Protein AF-A0A536IDY4-F1 (afdb_monomer_lite)

Secondary structure (DSSP, 8-state):
-------S---EEEEEEEE-SSSEEEEEEEESSSEEEEE--TT--GGGGHHHHHHHTTTSEEEEEPPTTSTTSPPPP--SSGGGGSHHHHHHHHHHHHHHTT-S----TTGGGGGGPPPTTGGGG----------------

Sequence (141 aa):
MPEPTVGSGARVRGAAEVGSGEASIFVRWAGAGPPLLLLHGFPQTHLMWRRVATLLAQHFTVVCGDLGGYGQSGFPAFARAHELYSKRAMARDIVAVMARLGFQRCGNPLEKRAKSGPRRSEWKKFRIENDQTSGAGRTAM

Radius of gyration: 19.36 Å; chains: 1; bounding box: 58×58×41 Å

Structure (mmCIF, N/CA/C/O backbone):
data_AF-A0A536IDY4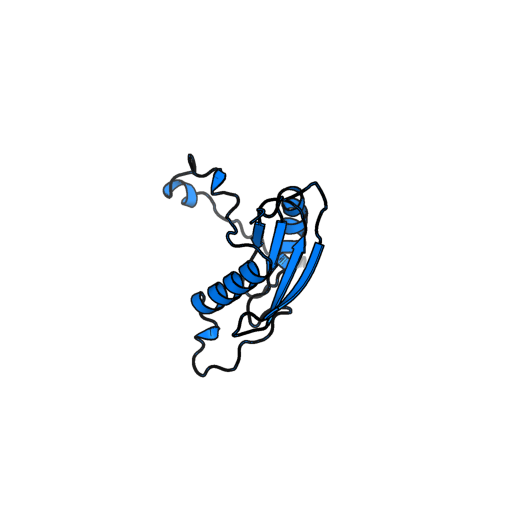-F1
#
_entry.id   AF-A0A536IDY4-F1
#
loop_
_atom_site.group_PDB
_atom_site.id
_atom_site.type_symbol
_atom_site.label_atom_id
_atom_site.label_alt_id
_atom_site.label_comp_id
_atom_site.label_asym_id
_atom_site.label_entity_id
_atom_site.label_seq_id
_atom_site.pdbx_PDB_ins_code
_atom_site.Cartn_x
_atom_site.Cartn_y
_atom_site.Cartn_z
_atom_site.occupancy
_atom_site.B_iso_or_equiv
_atom_site.auth_seq_id
_atom_site.auth_comp_id
_atom_site.auth_asym_id
_atom_site.auth_atom_id
_atom_site.pdbx_PDB_model_num
ATOM 1 N N . MET A 1 1 ? -24.092 -18.533 1.055 1.00 36.72 1 MET A N 1
ATOM 2 C CA . MET A 1 1 ? -22.686 -18.105 1.210 1.00 36.72 1 MET A CA 1
ATOM 3 C C . MET A 1 1 ? -22.629 -17.209 2.432 1.00 36.72 1 MET A C 1
ATOM 5 O O . MET A 1 1 ?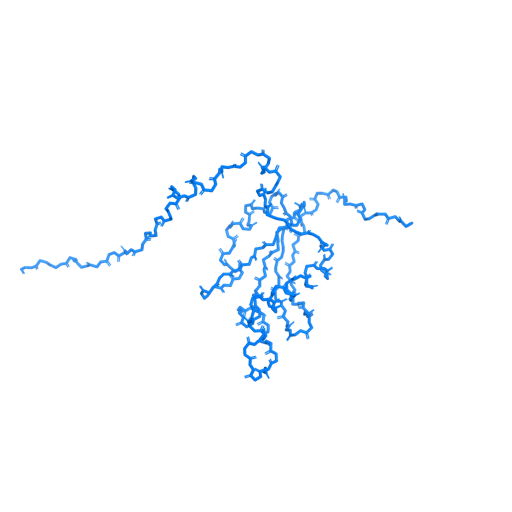 -23.342 -16.213 2.406 1.00 36.72 1 MET A O 1
ATOM 9 N N . PRO A 1 2 ? -21.934 -17.559 3.524 1.00 35.78 2 PRO A N 1
ATOM 10 C CA . PRO A 1 2 ? -21.860 -16.648 4.656 1.00 35.78 2 PRO A CA 1
ATOM 11 C C . PRO A 1 2 ? -20.894 -15.499 4.330 1.00 35.78 2 PRO A C 1
ATOM 13 O O . PRO A 1 2 ? -19.770 -15.727 3.886 1.00 35.78 2 PRO A O 1
ATOM 16 N N . GLU A 1 3 ? -21.379 -14.273 4.516 1.00 31.25 3 GLU A N 1
ATOM 17 C CA . GLU A 1 3 ? -20.608 -13.026 4.537 1.00 31.25 3 GLU A CA 1
ATOM 18 C C . GLU A 1 3 ? -19.444 -13.125 5.542 1.00 31.25 3 GLU A C 1
ATOM 20 O O . GLU A 1 3 ? -19.614 -13.741 6.600 1.00 31.25 3 GLU A O 1
ATOM 25 N N . PRO A 1 4 ? -18.272 -12.516 5.282 1.00 32.72 4 PRO A N 1
ATOM 26 C CA . PRO A 1 4 ? -17.215 -12.439 6.278 1.00 32.72 4 PRO A CA 1
ATOM 27 C C . PRO A 1 4 ? -17.663 -11.534 7.431 1.00 32.72 4 PRO A C 1
ATOM 29 O O . PRO A 1 4 ? -17.596 -10.305 7.366 1.00 32.72 4 PRO A O 1
ATOM 32 N N . THR A 1 5 ? -18.121 -12.155 8.515 1.00 38.19 5 THR A N 1
ATOM 33 C CA . THR A 1 5 ? -18.408 -11.485 9.780 1.00 38.19 5 THR A CA 1
ATOM 34 C C . THR A 1 5 ? -17.099 -10.935 10.347 1.00 38.19 5 THR A C 1
ATOM 36 O O . THR A 1 5 ? -16.279 -11.678 10.887 1.00 38.19 5 THR A O 1
ATOM 39 N N . VAL A 1 6 ? -16.881 -9.622 10.223 1.00 47.94 6 VAL A N 1
ATOM 40 C CA . VAL A 1 6 ? -15.805 -8.907 10.927 1.00 47.94 6 VAL A CA 1
ATOM 41 C C . VAL A 1 6 ? -16.129 -8.930 12.422 1.00 47.94 6 VAL A C 1
ATOM 43 O O . VAL A 1 6 ? -16.852 -8.082 12.943 1.00 47.94 6 VAL A O 1
ATOM 46 N N . GLY A 1 7 ? -15.637 -9.960 13.104 1.00 34.34 7 GLY A N 1
ATOM 47 C CA . GLY A 1 7 ? -15.698 -10.098 14.551 1.00 34.34 7 GLY A CA 1
ATOM 48 C C . GLY A 1 7 ? -14.592 -9.299 15.248 1.00 34.34 7 GLY A C 1
ATOM 49 O O . GLY A 1 7 ? -13.423 -9.415 14.904 1.00 34.34 7 GLY A O 1
ATOM 50 N N . SER A 1 8 ? -14.999 -8.509 16.243 1.00 39.44 8 SER A N 1
ATOM 51 C CA . SER A 1 8 ? -14.299 -8.199 17.502 1.00 39.44 8 SER A CA 1
ATOM 52 C C . SER A 1 8 ? -12.773 -7.958 17.482 1.00 39.44 8 SER A C 1
ATOM 54 O O . SER A 1 8 ? -11.975 -8.889 17.522 1.00 39.44 8 SER A O 1
ATOM 56 N N . GLY A 1 9 ? -12.375 -6.681 17.567 1.00 44.88 9 GLY A N 1
ATOM 57 C CA . GLY A 1 9 ? -11.333 -6.175 18.485 1.00 44.88 9 GLY A CA 1
ATOM 58 C C . GLY A 1 9 ? -9.862 -6.596 18.334 1.00 44.88 9 GLY A C 1
ATOM 59 O O . GLY A 1 9 ? -9.003 -5.947 18.934 1.00 44.88 9 GLY A O 1
ATOM 60 N N . ALA A 1 10 ? -9.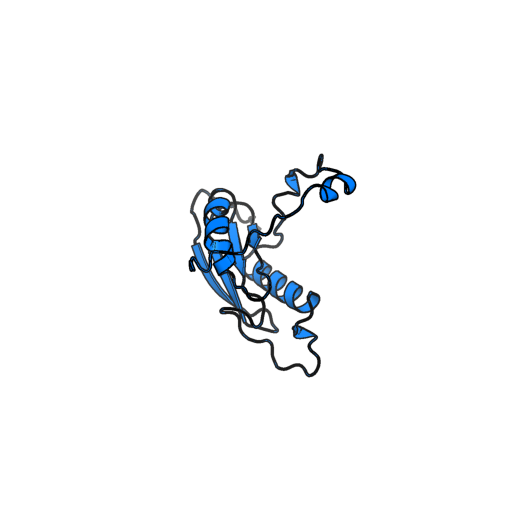521 -7.623 17.559 1.00 50.84 10 ALA A N 1
ATOM 61 C CA . ALA A 1 10 ? -8.136 -8.051 17.407 1.00 50.84 10 ALA A CA 1
ATOM 62 C C . ALA A 1 10 ? -7.381 -7.079 16.490 1.00 50.84 10 ALA A C 1
ATOM 64 O O . ALA A 1 10 ? -7.642 -6.984 15.291 1.00 50.84 10 ALA A O 1
ATOM 65 N N . ARG A 1 11 ? -6.428 -6.334 17.060 1.00 62.62 11 ARG A N 1
ATOM 66 C CA . ARG A 1 11 ? -5.531 -5.463 16.296 1.00 62.62 11 ARG A CA 1
ATOM 67 C C . ARG A 1 11 ? -4.620 -6.342 15.437 1.00 62.62 11 ARG A C 1
ATOM 69 O O . ARG A 1 11 ? -3.659 -6.916 15.944 1.00 62.62 11 ARG A O 1
ATOM 76 N N . VAL A 1 12 ? -4.914 -6.442 14.145 1.00 74.81 12 VAL A N 1
ATOM 77 C CA . VAL A 1 12 ? -4.091 -7.208 13.204 1.00 74.81 12 VAL A CA 1
ATOM 78 C C . VAL A 1 12 ? -2.824 -6.408 12.928 1.00 74.81 12 VAL A C 1
ATOM 80 O O . VAL A 1 12 ? -2.887 -5.188 12.776 1.00 74.81 12 VAL A O 1
ATOM 83 N N . ARG A 1 13 ? -1.667 -7.070 12.874 1.00 87.88 13 ARG A N 1
ATOM 84 C CA . ARG A 1 13 ? -0.400 -6.477 12.436 1.00 87.88 13 ARG A CA 1
ATOM 85 C C . ARG A 1 13 ? 0.338 -7.475 11.561 1.00 87.88 13 ARG A C 1
ATOM 87 O O . ARG A 1 13 ? 0.454 -8.638 11.930 1.00 87.88 13 ARG A O 1
ATOM 94 N N . GLY A 1 14 ? 0.876 -7.007 10.446 1.00 91.44 14 GLY A N 1
ATOM 95 C CA . GLY A 1 14 ? 1.650 -7.845 9.543 1.00 91.44 14 GLY A CA 1
ATOM 96 C C . GLY A 1 14 ? 2.479 -7.026 8.571 1.00 91.44 14 GLY A C 1
ATOM 97 O O . GLY A 1 14 ? 2.355 -5.800 8.490 1.00 91.44 14 GLY A O 1
ATOM 98 N N . ALA A 1 15 ? 3.364 -7.713 7.867 1.00 94.06 15 ALA A N 1
ATOM 99 C CA . ALA A 1 15 ? 4.036 -7.195 6.694 1.00 94.06 15 ALA A CA 1
ATOM 100 C C . ALA A 1 15 ? 4.233 -8.340 5.706 1.00 94.06 15 ALA A C 1
ATOM 102 O O . ALA A 1 15 ? 4.427 -9.481 6.128 1.00 94.06 15 ALA A O 1
ATOM 103 N N . ALA A 1 16 ? 4.159 -8.033 4.420 1.00 93.38 16 ALA A N 1
ATOM 104 C CA . ALA A 1 16 ? 4.345 -9.007 3.362 1.00 93.38 16 ALA A CA 1
ATOM 105 C C . ALA A 1 16 ? 4.838 -8.321 2.095 1.00 93.38 16 ALA A C 1
ATOM 107 O O . ALA A 1 16 ? 4.517 -7.163 1.829 1.00 93.38 16 ALA A O 1
ATOM 108 N N . GLU A 1 17 ? 5.566 -9.084 1.298 1.00 94.62 17 GLU A N 1
ATOM 109 C CA . GLU A 1 17 ? 5.742 -8.812 -0.116 1.00 94.62 17 GLU A CA 1
ATOM 110 C C . GLU A 1 17 ? 4.633 -9.517 -0.891 1.00 94.62 17 GLU A C 1
ATOM 112 O O . GLU A 1 17 ? 4.387 -10.712 -0.709 1.00 94.62 17 GLU A O 1
ATOM 117 N N . VAL A 1 18 ? 3.927 -8.765 -1.727 1.00 92.75 18 VAL A N 1
ATOM 118 C CA . VAL A 1 18 ? 2.779 -9.255 -2.483 1.00 92.75 18 VAL A CA 1
ATOM 119 C C . VAL A 1 18 ? 3.041 -9.008 -3.959 1.00 92.75 18 VAL A C 1
ATOM 121 O O . VAL A 1 18 ? 3.175 -7.866 -4.393 1.00 92.75 18 VAL A O 1
ATOM 124 N N . GLY A 1 19 ? 3.084 -10.080 -4.749 1.00 89.56 19 GLY A N 1
ATOM 125 C CA . GLY A 1 19 ? 3.206 -9.965 -6.200 1.00 89.56 19 GLY A CA 1
ATOM 126 C C . GLY A 1 19 ? 1.981 -9.273 -6.790 1.00 89.56 19 GLY A C 1
ATOM 127 O O . GLY A 1 19 ? 0.856 -9.729 -6.578 1.00 89.56 19 GLY A O 1
ATOM 128 N N . SER A 1 20 ? 2.181 -8.185 -7.532 1.00 82.31 20 SER A N 1
ATOM 129 C CA . SER A 1 20 ? 1.105 -7.470 -8.225 1.00 82.31 20 SER A CA 1
ATOM 130 C C . SER A 1 20 ? 0.806 -8.048 -9.611 1.00 82.31 20 SER A C 1
ATOM 132 O O . SER A 1 20 ? -0.345 -8.005 -10.048 1.00 82.31 20 SER A O 1
ATOM 134 N N . GLY A 1 21 ? 1.817 -8.652 -10.239 1.00 78.44 21 GLY A N 1
ATOM 135 C CA . GLY A 1 21 ? 1.846 -9.109 -11.631 1.00 78.44 21 GLY A CA 1
ATOM 136 C C . GLY A 1 21 ? 3.052 -8.527 -12.375 1.00 78.44 21 GLY A C 1
ATOM 137 O O . GLY A 1 21 ? 3.730 -9.257 -13.086 1.00 78.44 21 GLY A O 1
ATOM 138 N N . GLU A 1 22 ? 3.360 -7.252 -12.120 1.00 77.19 22 GLU A N 1
ATOM 139 C CA . GLU A 1 22 ? 4.477 -6.513 -12.736 1.00 77.19 22 GLU A CA 1
ATOM 140 C C . GLU A 1 22 ? 5.667 -6.333 -11.775 1.00 77.19 22 GLU A C 1
ATOM 142 O O . GLU A 1 22 ? 6.815 -6.250 -12.211 1.00 77.19 22 GLU A O 1
ATOM 147 N N . ALA A 1 23 ? 5.407 -6.285 -10.461 1.00 82.69 23 ALA A N 1
ATOM 148 C CA . ALA A 1 23 ? 6.421 -6.145 -9.416 1.00 82.69 23 ALA A CA 1
ATOM 149 C C . ALA A 1 23 ? 6.018 -6.867 -8.114 1.00 82.69 23 ALA A C 1
ATOM 151 O O . ALA A 1 23 ? 4.855 -7.217 -7.898 1.00 82.69 23 ALA A O 1
ATOM 152 N N . SER A 1 24 ? 6.990 -7.074 -7.221 1.00 91.00 24 SER A N 1
ATOM 153 C CA . SER A 1 24 ? 6.725 -7.395 -5.812 1.00 91.00 24 SER A CA 1
ATOM 154 C C . SER A 1 24 ? 6.490 -6.094 -5.050 1.00 91.00 24 SER A C 1
ATOM 156 O O . SER A 1 24 ? 7.330 -5.198 -5.112 1.00 91.00 24 SER A O 1
ATOM 158 N N . ILE A 1 25 ? 5.363 -5.971 -4.351 1.00 94.12 25 ILE A N 1
ATOM 159 C CA . ILE A 1 25 ? 5.028 -4.783 -3.565 1.00 94.12 25 ILE A CA 1
ATOM 160 C C . ILE A 1 25 ? 5.112 -5.120 -2.084 1.00 94.12 25 ILE A C 1
ATOM 162 O O . ILE A 1 25 ? 4.350 -5.950 -1.582 1.00 94.12 25 ILE A O 1
ATOM 166 N N . PHE A 1 26 ? 5.998 -4.436 -1.370 1.00 95.38 26 PHE A N 1
ATOM 167 C CA . PHE A 1 26 ? 6.046 -4.514 0.076 1.00 95.38 26 PHE A CA 1
ATOM 168 C C . PHE A 1 26 ? 4.915 -3.697 0.698 1.00 95.38 26 PHE A C 1
ATOM 170 O O . PHE A 1 26 ? 4.715 -2.516 0.397 1.00 95.38 26 PHE A O 1
ATOM 177 N N . VAL A 1 27 ? 4.197 -4.324 1.622 1.00 95.19 27 VAL A N 1
ATOM 178 C CA . VAL A 1 27 ? 3.151 -3.700 2.425 1.00 95.19 27 VAL A CA 1
ATOM 179 C C . VAL A 1 27 ? 3.315 -4.058 3.890 1.00 95.19 27 VAL A C 1
ATOM 181 O O . VAL A 1 27 ? 3.630 -5.188 4.258 1.00 95.19 27 VAL A O 1
ATOM 184 N N . ARG A 1 28 ? 3.029 -3.089 4.754 1.00 94.94 28 ARG A N 1
ATOM 185 C CA . ARG A 1 28 ? 2.917 -3.275 6.200 1.00 94.94 28 ARG A CA 1
ATOM 186 C C . ARG A 1 28 ? 1.563 -2.774 6.652 1.00 94.94 28 ARG A C 1
ATOM 188 O O . ARG A 1 28 ? 1.174 -1.668 6.293 1.00 94.94 28 ARG A O 1
ATOM 195 N N . TRP A 1 29 ? 0.873 -3.549 7.476 1.00 94.88 29 TRP A N 1
ATOM 196 C CA . TRP A 1 29 ? -0.427 -3.152 7.994 1.00 94.88 29 TRP A CA 1
ATOM 197 C C . TRP A 1 29 ? -0.536 -3.304 9.501 1.00 94.88 29 TRP A C 1
ATOM 199 O O . TRP A 1 29 ? 0.147 -4.122 10.127 1.00 94.88 29 TRP A O 1
ATOM 209 N N . ALA A 1 30 ? -1.390 -2.469 10.083 1.00 93.88 30 ALA A N 1
ATOM 210 C CA . ALA A 1 30 ? -1.741 -2.521 11.488 1.00 93.88 30 ALA A CA 1
ATOM 211 C C . ALA A 1 30 ? -3.131 -1.926 11.735 1.00 93.88 30 ALA A C 1
ATOM 213 O O . ALA A 1 30 ? -3.538 -0.987 11.051 1.00 93.88 30 ALA A O 1
ATOM 214 N N . GLY A 1 31 ? -3.805 -2.402 12.777 1.00 92.94 31 GLY A N 1
ATOM 215 C CA . GLY A 1 31 ? -5.040 -1.801 13.272 1.00 92.94 31 GLY A CA 1
ATOM 216 C C . GLY A 1 31 ? -6.249 -2.710 13.135 1.00 92.94 31 GLY A C 1
ATOM 217 O O . GLY A 1 31 ? -6.125 -3.917 12.926 1.00 92.94 31 GLY A O 1
ATOM 218 N N . ALA A 1 32 ? -7.414 -2.106 13.311 1.00 87.75 32 ALA A N 1
ATOM 219 C CA . ALA A 1 32 ? -8.710 -2.733 13.121 1.00 87.75 32 ALA A CA 1
ATOM 220 C C . ALA A 1 32 ? -9.697 -1.664 12.636 1.00 87.75 32 ALA A C 1
ATOM 222 O O . ALA A 1 32 ? -9.575 -0.493 12.994 1.00 87.75 32 ALA A O 1
ATOM 223 N N . GLY A 1 33 ? -10.672 -2.063 11.820 1.00 89.50 33 GLY A N 1
ATOM 224 C CA . GLY A 1 33 ? -11.659 -1.155 11.232 1.00 89.50 33 GLY A CA 1
ATOM 225 C C . GLY A 1 33 ? -11.477 -0.961 9.723 1.00 89.50 33 GLY A C 1
ATOM 226 O O . GLY A 1 33 ? -10.808 -1.773 9.076 1.00 89.50 33 GLY A O 1
ATOM 227 N N . PRO A 1 34 ? -12.083 0.087 9.133 1.00 92.12 34 PRO A N 1
ATOM 228 C CA . PRO A 1 34 ? -12.085 0.284 7.686 1.00 92.12 34 PRO A CA 1
ATOM 229 C C . PRO A 1 34 ? -10.664 0.385 7.106 1.00 92.12 34 PRO A C 1
ATOM 231 O O . PRO A 1 34 ? -9.791 0.965 7.756 1.00 92.12 34 PRO A O 1
ATOM 234 N N . PRO A 1 35 ? -10.410 -0.150 5.900 1.00 93.06 35 PRO A N 1
ATOM 235 C CA . PRO A 1 35 ? -9.082 -0.126 5.298 1.00 93.06 35 PRO A CA 1
ATOM 236 C C . PRO A 1 35 ? -8.688 1.276 4.829 1.00 93.06 35 PRO A C 1
ATOM 238 O O . PRO A 1 35 ? -9.432 1.943 4.100 1.00 93.06 35 PRO A O 1
ATOM 241 N N . LEU A 1 36 ? -7.482 1.690 5.211 1.00 94.38 36 LEU A N 1
ATOM 242 C CA . LEU A 1 36 ? -6.877 2.962 4.835 1.00 94.38 36 LEU A CA 1
ATOM 243 C C . LEU A 1 36 ? -5.485 2.726 4.254 1.00 94.38 36 LEU A C 1
ATOM 245 O O . LEU A 1 36 ? -4.584 2.276 4.955 1.00 94.38 36 LEU A O 1
ATOM 249 N N . LEU A 1 37 ? -5.309 3.061 2.980 1.00 94.38 37 LEU A N 1
ATOM 250 C CA . LEU A 1 37 ? -4.039 2.921 2.281 1.00 94.38 37 LEU A CA 1
ATOM 251 C C . LEU A 1 37 ? -3.232 4.225 2.347 1.00 94.38 37 LEU A C 1
ATOM 253 O O . LEU A 1 37 ? -3.743 5.290 2.001 1.00 94.38 37 LEU A O 1
ATOM 257 N N . LEU A 1 38 ? -1.958 4.122 2.724 1.00 94.56 38 LEU A N 1
ATOM 258 C CA . LEU A 1 38 ? -0.986 5.214 2.722 1.00 94.56 38 LEU A CA 1
ATOM 259 C C . LEU A 1 38 ? 0.123 4.917 1.705 1.00 94.56 38 LEU A C 1
ATOM 261 O O . LEU A 1 38 ? 0.853 3.933 1.841 1.00 94.56 38 LEU A O 1
ATOM 265 N N . LEU A 1 39 ? 0.252 5.785 0.699 1.00 92.81 39 LEU A N 1
ATOM 266 C CA . LEU A 1 39 ? 1.294 5.722 -0.330 1.00 92.81 39 LEU A CA 1
ATOM 267 C C . LEU A 1 39 ? 2.296 6.851 -0.114 1.00 92.81 39 LEU A C 1
ATOM 269 O O . LEU A 1 39 ? 1.908 7.989 0.152 1.00 92.81 39 LEU A O 1
ATOM 273 N N . HIS A 1 40 ? 3.583 6.535 -0.188 1.00 91.62 40 HIS A N 1
ATOM 274 C CA . HIS A 1 40 ? 4.645 7.527 -0.049 1.00 91.62 40 HIS A CA 1
ATOM 275 C C . HIS A 1 40 ? 4.874 8.318 -1.351 1.00 91.62 40 HIS A C 1
ATOM 277 O O . HIS A 1 40 ? 4.411 7.937 -2.427 1.00 91.62 40 HIS A O 1
ATOM 283 N N . GLY A 1 41 ? 5.605 9.430 -1.244 1.00 86.88 41 GLY A N 1
ATOM 284 C CA . GLY A 1 41 ? 6.130 10.184 -2.387 1.00 86.88 41 GLY A CA 1
ATOM 285 C C . GLY A 1 41 ? 7.607 9.881 -2.664 1.00 86.88 41 GLY A C 1
ATOM 286 O O . GLY A 1 41 ? 8.216 9.031 -2.014 1.00 86.88 41 GLY A O 1
ATOM 287 N N . PHE A 1 42 ? 8.206 10.605 -3.607 1.00 86.06 42 PHE A N 1
ATOM 288 C CA . PHE A 1 42 ? 9.652 10.573 -3.854 1.00 86.06 42 PHE A CA 1
ATOM 289 C C . PHE A 1 42 ? 10.393 11.517 -2.886 1.00 86.06 42 PHE A C 1
ATOM 291 O O . PHE A 1 42 ? 9.887 12.617 -2.652 1.00 86.06 42 PHE A O 1
ATOM 298 N N . PRO A 1 43 ? 11.587 11.172 -2.361 1.00 82.06 43 PRO A N 1
ATOM 299 C CA . PRO A 1 43 ? 12.312 9.895 -2.433 1.00 82.06 43 PRO A CA 1
ATOM 300 C C . PRO A 1 43 ? 12.106 9.057 -1.154 1.00 82.06 43 PRO A C 1
ATOM 302 O O . PRO A 1 43 ? 13.060 8.601 -0.527 1.00 82.06 43 PRO A O 1
ATOM 305 N N . GLN A 1 44 ? 10.865 8.941 -0.686 1.00 91.19 44 GLN A N 1
ATOM 306 C CA . GLN A 1 44 ? 10.548 8.327 0.605 1.00 91.19 44 GLN A CA 1
ATOM 307 C C . GLN A 1 44 ? 10.109 6.865 0.442 1.00 91.19 44 GLN A C 1
ATOM 309 O O . GLN A 1 44 ? 10.023 6.349 -0.667 1.00 91.19 44 GLN A O 1
ATOM 314 N N . THR A 1 45 ? 9.840 6.200 1.566 1.00 93.44 45 THR A N 1
ATOM 315 C CA . THR A 1 45 ? 9.270 4.845 1.647 1.00 93.44 45 THR A CA 1
ATOM 316 C C . THR A 1 45 ? 8.092 4.847 2.624 1.00 93.44 45 THR A C 1
ATOM 318 O O . THR A 1 45 ? 7.804 5.863 3.268 1.00 93.44 45 THR A O 1
ATOM 321 N N . HIS A 1 46 ? 7.439 3.701 2.811 1.00 91.31 46 HIS A N 1
ATOM 322 C CA . HIS A 1 46 ? 6.363 3.470 3.774 1.00 91.31 46 HIS A CA 1
ATOM 323 C C . HIS A 1 46 ? 6.706 3.957 5.194 1.00 91.31 46 HIS A C 1
ATOM 325 O O . HIS A 1 46 ? 5.809 4.319 5.962 1.00 91.31 46 HIS A O 1
ATOM 331 N N . LEU A 1 47 ? 7.997 4.017 5.549 1.00 92.56 47 LEU A N 1
ATOM 332 C CA . LEU A 1 47 ? 8.479 4.498 6.845 1.00 92.56 47 LEU A CA 1
ATOM 333 C C . LEU A 1 47 ? 8.141 5.967 7.121 1.00 92.56 47 LEU A C 1
ATOM 335 O O . LEU A 1 47 ? 8.036 6.334 8.298 1.00 92.56 47 LEU A O 1
ATOM 339 N N . MET A 1 48 ? 7.897 6.791 6.093 1.00 94.25 48 MET A N 1
ATOM 340 C CA . MET A 1 48 ? 7.451 8.180 6.289 1.00 94.25 48 MET A CA 1
ATOM 341 C C . MET A 1 48 ? 6.161 8.246 7.118 1.00 94.25 48 MET A C 1
ATOM 343 O O . MET A 1 48 ? 5.948 9.173 7.900 1.00 94.25 48 MET A O 1
ATOM 347 N N . TRP A 1 49 ? 5.329 7.209 7.009 1.00 93.44 49 TRP A N 1
ATOM 348 C CA . TRP A 1 49 ? 4.042 7.132 7.676 1.00 93.44 49 TRP A CA 1
ATOM 349 C C . TRP A 1 49 ? 4.119 6.555 9.086 1.00 93.44 49 TRP A C 1
ATOM 351 O O . TRP A 1 49 ? 3.098 6.543 9.757 1.00 93.44 49 TRP A O 1
ATOM 361 N N . ARG A 1 50 ? 5.280 6.113 9.599 1.00 90.94 50 ARG A N 1
ATOM 362 C CA . ARG A 1 50 ? 5.365 5.357 10.873 1.00 90.94 50 ARG A CA 1
ATOM 363 C C . ARG A 1 50 ? 4.618 6.008 12.047 1.00 90.94 50 ARG A C 1
ATOM 365 O O . ARG A 1 50 ? 3.927 5.325 12.801 1.00 90.94 50 ARG A O 1
ATOM 372 N N . ARG A 1 51 ? 4.726 7.336 12.186 1.00 90.44 51 ARG A N 1
ATOM 373 C CA . ARG A 1 51 ? 4.061 8.100 13.255 1.00 90.44 51 ARG A CA 1
ATOM 374 C C . ARG A 1 51 ? 2.561 8.233 12.984 1.00 90.44 51 ARG A C 1
ATOM 376 O O . ARG A 1 51 ? 1.753 7.948 13.858 1.00 90.44 51 ARG A O 1
ATOM 383 N N . VAL A 1 52 ? 2.201 8.594 11.754 1.00 93.19 52 VAL A N 1
ATOM 384 C CA . VAL A 1 52 ? 0.810 8.797 11.321 1.00 93.19 52 VAL A CA 1
ATOM 385 C C . VAL A 1 52 ? 0.020 7.484 11.355 1.00 93.19 52 VAL A C 1
ATOM 387 O O . VAL A 1 52 ? -1.070 7.431 11.914 1.00 93.19 52 VAL A O 1
ATOM 390 N N . ALA A 1 53 ? 0.596 6.400 10.842 1.00 91.88 53 ALA A N 1
ATOM 391 C CA . ALA A 1 53 ? 0.009 5.067 10.833 1.00 91.88 53 ALA A CA 1
ATOM 392 C C . ALA A 1 53 ? -0.270 4.550 12.249 1.00 91.88 53 ALA A C 1
ATOM 394 O O . ALA A 1 53 ? -1.309 3.943 12.476 1.00 91.88 53 ALA A O 1
ATOM 395 N N . THR A 1 54 ? 0.608 4.837 13.216 1.00 90.88 54 THR A N 1
ATOM 396 C CA . THR A 1 54 ? 0.399 4.445 14.622 1.00 90.88 54 THR A CA 1
ATOM 397 C C . THR A 1 54 ? -0.851 5.101 15.216 1.00 90.88 54 THR A C 1
ATOM 399 O O . THR A 1 54 ? -1.618 4.443 15.919 1.00 90.88 54 THR A O 1
ATOM 402 N N . LEU A 1 55 ? -1.079 6.381 14.908 1.00 92.56 55 LEU A N 1
ATOM 403 C CA . LEU A 1 55 ? -2.266 7.119 15.350 1.00 92.56 55 LEU A CA 1
ATOM 404 C C . LEU A 1 55 ? -3.529 6.617 14.638 1.00 92.56 55 LEU A C 1
ATOM 406 O O . LEU A 1 55 ? -4.532 6.317 15.278 1.00 92.56 55 LEU A O 1
ATOM 410 N N . LEU A 1 56 ? -3.464 6.455 13.316 1.00 93.56 56 LEU A N 1
ATOM 411 C CA . LEU A 1 56 ? -4.604 6.029 12.503 1.00 93.56 56 LEU A CA 1
ATOM 412 C C . LEU A 1 56 ? -5.013 4.568 12.746 1.00 93.56 56 LEU A C 1
ATOM 414 O O . LEU A 1 56 ? -6.197 4.248 12.659 1.00 93.56 56 LEU A O 1
ATOM 418 N N . ALA A 1 57 ? -4.078 3.693 13.125 1.00 93.12 57 ALA A N 1
ATOM 419 C CA . ALA A 1 57 ? -4.342 2.280 13.417 1.00 93.12 57 ALA A CA 1
ATOM 420 C C . ALA A 1 57 ? -5.241 2.053 14.648 1.00 93.12 57 ALA A C 1
ATOM 422 O O . ALA A 1 57 ? -5.618 0.919 14.939 1.00 93.12 57 ALA A O 1
ATOM 423 N N . GLN A 1 58 ? -5.566 3.107 15.404 1.00 91.44 58 GLN A N 1
ATOM 424 C CA . GLN A 1 58 ? -6.573 3.056 16.467 1.00 91.44 58 GLN A CA 1
ATOM 425 C C . GLN A 1 58 ? -8.008 3.026 15.916 1.00 91.44 58 GLN A C 1
ATOM 427 O O . GLN A 1 58 ? -8.916 2.600 16.623 1.00 91.44 58 GLN A O 1
ATOM 432 N N . HIS A 1 59 ? -8.207 3.462 14.668 1.00 91.88 59 HIS A N 1
ATOM 433 C CA . HIS A 1 59 ? -9.529 3.630 14.052 1.00 91.88 59 HIS A CA 1
ATOM 434 C C . HIS A 1 59 ? -9.684 2.907 12.706 1.00 91.88 59 HIS A C 1
ATOM 436 O O . HIS A 1 59 ? -10.806 2.701 12.242 1.00 91.88 59 HIS A O 1
ATOM 442 N N . PHE A 1 60 ? -8.569 2.563 12.063 1.00 93.12 60 PHE A N 1
ATOM 443 C CA . PHE A 1 60 ? -8.525 1.989 10.724 1.00 93.12 60 PHE A CA 1
ATOM 444 C C . PHE A 1 60 ? -7.616 0.766 10.684 1.00 93.12 60 PHE A C 1
ATOM 446 O O . PHE A 1 60 ? -6.674 0.645 11.469 1.00 93.12 60 PHE A O 1
ATOM 453 N N . THR A 1 61 ? -7.842 -0.092 9.693 1.00 94.12 61 THR A N 1
ATOM 454 C CA . THR A 1 61 ? -6.818 -1.040 9.247 1.00 94.12 61 THR A CA 1
ATOM 455 C C . THR A 1 61 ? -5.911 -0.301 8.273 1.00 94.12 61 THR A C 1
ATOM 457 O O . THR A 1 61 ? -6.237 -0.136 7.097 1.00 94.12 61 THR A O 1
ATOM 460 N N . VAL A 1 62 ? -4.804 0.231 8.783 1.00 95.38 62 VAL A N 1
ATOM 461 C CA . VAL A 1 62 ? -3.878 1.048 7.997 1.00 95.38 62 VAL A CA 1
ATOM 462 C C . VAL A 1 62 ? -2.930 0.131 7.246 1.00 95.38 62 VAL A C 1
ATOM 464 O O . VAL A 1 62 ? -2.283 -0.704 7.870 1.00 95.38 62 VAL A O 1
ATOM 467 N N . VAL A 1 63 ? -2.817 0.317 5.935 1.00 95.25 63 VAL A N 1
ATOM 468 C CA . VAL A 1 63 ? -1.868 -0.369 5.056 1.00 95.25 63 VAL A CA 1
ATOM 469 C C . VAL A 1 63 ? -0.904 0.674 4.499 1.00 95.25 63 VAL A C 1
ATOM 471 O O . VAL A 1 63 ? -1.323 1.609 3.823 1.00 95.25 63 VAL A O 1
ATOM 474 N N . CYS A 1 64 ? 0.385 0.531 4.776 1.00 95.81 64 CYS A N 1
ATOM 475 C CA . CYS A 1 64 ? 1.444 1.349 4.195 1.00 95.81 64 CYS A CA 1
ATOM 476 C C . CYS A 1 64 ? 2.173 0.519 3.139 1.00 95.81 64 CYS A C 1
ATOM 478 O O . CYS A 1 64 ? 2.717 -0.533 3.480 1.00 95.81 64 CYS A O 1
ATOM 480 N N . GLY A 1 65 ? 2.185 0.982 1.890 1.00 93.31 65 GLY A N 1
ATOM 481 C CA . GLY A 1 65 ? 2.843 0.290 0.779 1.00 93.31 65 GLY A CA 1
ATOM 482 C C . GLY A 1 65 ? 4.034 1.061 0.226 1.00 93.31 65 GLY A C 1
ATOM 483 O O . GLY A 1 65 ? 3.993 2.293 0.168 1.00 93.31 65 GLY A O 1
ATOM 484 N N . ASP A 1 66 ? 5.063 0.329 -0.193 1.00 93.12 66 ASP A N 1
ATOM 485 C CA . ASP A 1 66 ? 6.161 0.848 -1.008 1.00 93.12 66 ASP A CA 1
ATOM 486 C C . ASP A 1 66 ? 5.793 0.742 -2.495 1.00 93.12 66 ASP A C 1
ATOM 488 O O . ASP A 1 66 ? 5.393 -0.320 -2.970 1.00 93.12 66 ASP A O 1
ATOM 492 N N . LEU A 1 67 ? 5.908 1.831 -3.253 1.00 89.31 67 LEU A N 1
ATOM 493 C CA . LEU A 1 67 ? 5.685 1.803 -4.700 1.00 89.31 67 LEU A CA 1
ATOM 494 C C . LEU A 1 67 ? 6.767 0.958 -5.392 1.00 89.31 67 LEU A C 1
ATOM 496 O O . LEU A 1 67 ? 7.880 0.836 -4.886 1.00 89.31 67 LEU A O 1
ATOM 500 N N . GLY A 1 68 ? 6.455 0.394 -6.562 1.00 88.19 68 GLY A N 1
ATOM 501 C CA . GLY A 1 68 ? 7.431 -0.366 -7.352 1.00 88.19 68 GLY A CA 1
ATOM 502 C C . GLY A 1 68 ? 8.721 0.432 -7.578 1.00 88.19 68 GLY A C 1
ATOM 503 O O . GLY A 1 68 ? 8.673 1.606 -7.951 1.00 88.19 68 GLY A O 1
ATOM 504 N N . GLY A 1 69 ? 9.867 -0.199 -7.314 1.00 85.69 69 GLY A N 1
ATOM 505 C CA . GLY A 1 69 ? 11.188 0.437 -7.363 1.00 85.69 69 GLY A CA 1
ATOM 506 C C . GLY A 1 69 ? 11.559 1.310 -6.155 1.00 85.69 69 GLY A C 1
ATOM 507 O O . GLY A 1 69 ? 12.560 2.022 -6.219 1.00 85.69 69 GLY A O 1
ATOM 508 N N . TYR A 1 70 ? 10.788 1.268 -5.062 1.00 87.19 70 TYR A N 1
ATOM 509 C CA . TYR A 1 70 ? 11.095 1.966 -3.809 1.00 87.19 70 TYR A CA 1
ATOM 510 C C . TYR A 1 70 ? 11.149 1.016 -2.617 1.00 87.19 70 TYR A C 1
ATOM 512 O O . TYR A 1 70 ? 10.430 0.023 -2.552 1.00 87.19 70 TYR A O 1
ATOM 520 N N . GLY A 1 71 ? 11.946 1.392 -1.614 1.00 89.38 71 GLY A N 1
ATOM 521 C CA . GLY A 1 71 ? 11.956 0.734 -0.311 1.00 89.38 71 GLY A CA 1
ATOM 522 C C . GLY A 1 71 ? 12.229 -0.763 -0.411 1.00 89.38 71 GLY A C 1
ATOM 523 O O . GLY A 1 71 ? 13.283 -1.162 -0.897 1.00 89.38 71 GLY A O 1
ATOM 524 N N . GLN A 1 72 ? 11.295 -1.563 0.102 1.00 90.81 72 GLN A N 1
ATOM 525 C CA . GLN A 1 72 ? 11.366 -3.027 0.066 1.00 90.81 72 GLN A CA 1
ATOM 526 C C . GLN A 1 72 ? 10.588 -3.642 -1.106 1.00 90.81 72 GLN A C 1
ATOM 528 O O . GLN A 1 72 ? 10.559 -4.860 -1.242 1.00 90.81 72 GLN A O 1
ATOM 533 N N . SER A 1 73 ? 9.960 -2.827 -1.957 1.00 89.00 73 SER A N 1
ATOM 534 C CA . SER A 1 73 ? 9.320 -3.317 -3.176 1.00 89.00 73 SER A CA 1
ATOM 535 C C . SER A 1 73 ? 10.359 -3.649 -4.239 1.00 89.00 73 SER A C 1
ATOM 537 O O . SER A 1 73 ? 11.366 -2.958 -4.406 1.00 89.00 73 SER A O 1
ATOM 539 N N . GLY A 1 74 ? 10.077 -4.697 -5.004 1.00 86.06 74 GLY A N 1
ATOM 540 C CA . GLY A 1 74 ? 10.862 -5.066 -6.168 1.00 86.06 74 GLY A CA 1
ATOM 541 C C . GLY A 1 74 ? 10.795 -4.002 -7.261 1.00 86.06 74 GLY A C 1
ATOM 542 O O . GLY A 1 74 ? 9.885 -3.167 -7.323 1.00 86.06 74 GLY A O 1
ATOM 543 N N . PHE A 1 75 ? 11.767 -4.059 -8.163 1.00 83.31 75 PHE A N 1
ATOM 544 C CA . PHE A 1 75 ? 11.741 -3.266 -9.380 1.00 83.31 75 PHE A CA 1
ATOM 545 C C . PHE A 1 75 ? 10.849 -3.965 -10.410 1.00 83.31 75 PHE A C 1
ATOM 547 O O . PHE A 1 75 ? 10.986 -5.180 -10.586 1.00 83.31 75 PHE A O 1
ATOM 554 N N . PRO A 1 76 ? 9.945 -3.241 -11.094 1.00 73.50 76 PRO A N 1
ATOM 555 C CA . PRO A 1 76 ? 9.245 -3.801 -12.238 1.00 73.50 76 PRO A CA 1
ATOM 556 C C . PRO A 1 76 ? 10.249 -4.282 -13.291 1.00 73.50 76 PRO A C 1
ATOM 558 O O . PRO A 1 76 ? 11.350 -3.731 -13.409 1.00 73.50 76 PRO A O 1
ATOM 561 N N . ALA A 1 77 ? 9.868 -5.309 -14.056 1.00 70.19 77 ALA A N 1
ATOM 562 C CA . ALA A 1 77 ? 10.693 -5.819 -15.149 1.00 70.19 77 ALA A CA 1
ATOM 563 C C . ALA A 1 77 ? 11.123 -4.672 -16.082 1.00 70.19 77 ALA A C 1
ATOM 565 O O . ALA A 1 77 ? 10.384 -3.710 -16.281 1.00 70.19 77 ALA A O 1
ATOM 566 N N . PHE A 1 78 ? 12.329 -4.743 -16.649 1.00 61.53 78 PHE A N 1
ATOM 567 C CA . PHE A 1 78 ? 12.846 -3.681 -17.515 1.00 61.53 78 PHE A CA 1
ATOM 568 C C . PHE A 1 78 ? 11.990 -3.560 -18.791 1.00 61.53 78 PHE A C 1
ATOM 570 O O . PHE A 1 78 ? 12.212 -4.258 -19.778 1.00 61.53 78 PHE A O 1
ATOM 577 N N . ALA A 1 79 ? 11.004 -2.665 -18.783 1.00 61.31 79 ALA A N 1
ATOM 578 C CA . ALA A 1 79 ? 10.277 -2.258 -19.977 1.00 61.31 79 ALA A CA 1
ATOM 579 C C . ALA A 1 79 ? 11.015 -1.090 -20.643 1.00 61.31 79 ALA A C 1
ATOM 581 O O . ALA A 1 79 ? 11.427 -0.135 -19.986 1.00 61.31 79 ALA A O 1
ATOM 582 N N . ARG A 1 80 ? 11.183 -1.170 -21.970 1.00 56.28 80 ARG A N 1
ATOM 583 C CA . ARG A 1 80 ? 11.919 -0.185 -22.789 1.00 56.28 80 ARG A CA 1
ATOM 584 C C . ARG A 1 80 ? 11.378 1.242 -22.688 1.00 56.28 80 ARG A C 1
ATOM 586 O O . ARG A 1 80 ? 12.113 2.188 -22.947 1.00 56.28 80 ARG A O 1
ATOM 593 N N . ALA A 1 81 ? 10.116 1.392 -22.318 1.00 58.03 81 ALA A N 1
ATOM 594 C CA . ALA A 1 81 ? 9.503 2.663 -22.003 1.00 58.03 81 ALA A CA 1
ATOM 595 C C . ALA A 1 81 ? 9.118 2.625 -20.524 1.00 58.03 81 ALA A C 1
ATOM 597 O O . ALA A 1 81 ? 8.592 1.617 -20.056 1.00 58.03 81 ALA A O 1
ATOM 598 N N . HIS A 1 82 ? 9.345 3.714 -19.786 1.00 67.31 82 HIS A N 1
ATOM 599 C CA . HIS A 1 82 ? 9.010 3.881 -18.359 1.00 67.31 82 HIS A CA 1
ATOM 600 C C . HIS A 1 82 ? 7.499 3.754 -18.031 1.00 67.31 82 HIS A C 1
ATOM 602 O O . HIS A 1 82 ? 7.022 4.255 -17.016 1.00 67.31 82 HIS A O 1
ATOM 608 N N . GLU A 1 83 ? 6.725 3.091 -18.885 1.00 70.62 83 GLU A N 1
ATOM 609 C CA . GLU A 1 83 ? 5.306 2.771 -18.784 1.00 70.62 83 GLU A CA 1
ATOM 610 C C . GLU A 1 83 ? 4.964 2.064 -17.471 1.00 70.62 83 GLU A C 1
ATOM 612 O O . GLU A 1 83 ? 3.944 2.391 -16.855 1.00 70.62 83 GLU A O 1
ATOM 617 N N . LEU A 1 84 ? 5.849 1.184 -16.990 1.00 72.19 84 LEU A N 1
ATOM 618 C CA . LEU A 1 84 ? 5.693 0.493 -15.705 1.00 72.19 84 LEU A CA 1
ATOM 619 C C . LEU A 1 84 ? 5.878 1.421 -14.491 1.00 72.19 84 LEU A C 1
ATOM 621 O O . LEU A 1 84 ? 5.365 1.135 -13.416 1.00 72.19 84 LEU A O 1
ATOM 625 N N . TYR A 1 85 ? 6.500 2.588 -14.675 1.00 78.81 85 TYR A N 1
ATOM 626 C CA . TYR A 1 85 ? 6.561 3.663 -13.675 1.00 78.81 85 TYR A CA 1
ATOM 627 C C . TYR A 1 85 ? 5.502 4.748 -13.900 1.00 78.81 85 TYR A C 1
ATOM 629 O O . TYR A 1 85 ? 5.493 5.777 -13.218 1.00 78.81 85 TYR A O 1
ATOM 637 N N . SER A 1 86 ? 4.577 4.557 -14.845 1.00 86.38 86 SER A N 1
ATOM 638 C CA . SER A 1 86 ? 3.439 5.463 -14.965 1.00 86.38 86 SER A CA 1
ATOM 639 C C . SER A 1 86 ? 2.585 5.394 -13.695 1.00 86.38 86 SER A C 1
ATOM 641 O O . SER A 1 86 ? 2.393 4.331 -13.103 1.00 86.38 86 SER A O 1
ATOM 643 N N . LYS A 1 87 ? 1.983 6.522 -13.290 1.00 87.06 87 LYS A N 1
ATOM 644 C CA . LYS A 1 87 ? 1.050 6.547 -12.142 1.00 87.06 87 LYS A CA 1
ATOM 645 C C . LYS A 1 87 ? -0.080 5.525 -12.292 1.00 87.06 87 LYS A C 1
ATOM 647 O O . LYS A 1 87 ? -0.580 5.011 -11.300 1.00 87.06 87 LYS A O 1
ATOM 652 N N . ARG A 1 88 ? -0.477 5.236 -13.535 1.00 89.12 88 ARG A N 1
ATOM 653 C CA . ARG A 1 88 ? -1.502 4.242 -13.857 1.00 89.12 88 ARG A CA 1
ATOM 654 C C . ARG A 1 88 ? -1.025 2.819 -13.573 1.00 89.12 88 ARG A C 1
ATOM 656 O O . ARG A 1 88 ? -1.800 2.061 -13.003 1.00 89.12 88 ARG A O 1
ATOM 663 N N . ALA A 1 89 ? 0.200 2.469 -13.961 1.00 87.75 89 ALA A N 1
ATOM 664 C CA . ALA A 1 89 ? 0.787 1.166 -13.660 1.00 87.75 89 ALA A CA 1
ATOM 665 C C . ALA A 1 89 ? 0.937 0.978 -12.144 1.00 87.75 89 ALA A C 1
ATOM 667 O O . ALA A 1 89 ? 0.331 0.069 -11.587 1.00 87.75 89 ALA A O 1
ATOM 668 N N . MET A 1 90 ? 1.561 1.942 -11.459 1.00 89.19 90 MET A N 1
ATOM 669 C CA . MET A 1 90 ? 1.712 1.900 -9.998 1.00 89.19 90 MET A CA 1
ATOM 670 C C . MET A 1 90 ? 0.364 1.795 -9.265 1.00 89.19 90 MET A C 1
ATOM 672 O O . MET A 1 90 ? 0.227 1.044 -8.305 1.00 89.19 90 MET A O 1
ATOM 676 N N 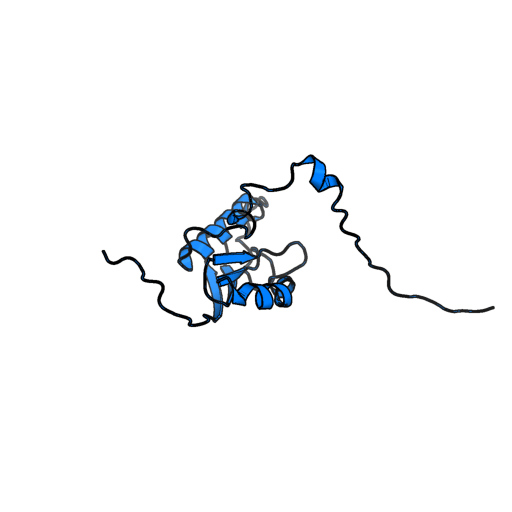. ALA A 1 91 ? -0.669 2.513 -9.721 1.00 90.50 91 ALA A N 1
ATOM 677 C CA . ALA A 1 91 ? -2.002 2.403 -9.129 1.00 90.50 91 ALA A CA 1
ATOM 678 C C . ALA A 1 91 ? -2.622 1.010 -9.328 1.00 90.50 91 ALA A C 1
ATOM 680 O O . ALA A 1 91 ? -3.285 0.513 -8.419 1.00 90.50 91 ALA A O 1
ATOM 681 N N . ARG A 1 92 ? -2.410 0.369 -10.486 1.00 91.06 92 ARG A N 1
ATOM 682 C CA . ARG A 1 92 ? -2.877 -1.006 -10.730 1.00 91.06 92 ARG A CA 1
ATOM 683 C C . ARG A 1 92 ? -2.203 -1.990 -9.785 1.00 91.06 92 ARG A C 1
ATOM 685 O O . ARG A 1 92 ? -2.905 -2.829 -9.225 1.00 91.06 92 ARG A O 1
ATOM 692 N N . ASP A 1 93 ? -0.899 -1.841 -9.558 1.00 91.12 93 ASP A N 1
ATOM 693 C CA . ASP A 1 93 ? -0.165 -2.713 -8.640 1.00 91.12 93 ASP A CA 1
ATOM 694 C C . ASP A 1 93 ? -0.748 -2.653 -7.232 1.00 91.12 93 ASP A C 1
ATOM 696 O O . ASP A 1 93 ? -1.098 -3.669 -6.633 1.00 91.12 93 ASP A O 1
ATOM 700 N N . ILE A 1 94 ? -0.937 -1.433 -6.742 1.00 92.50 94 ILE A N 1
ATOM 701 C CA . ILE A 1 94 ? -1.494 -1.170 -5.422 1.00 92.50 94 ILE A CA 1
ATOM 702 C C . ILE A 1 94 ? -2.931 -1.690 -5.288 1.00 92.50 94 ILE A C 1
ATOM 704 O O . ILE A 1 94 ? -3.265 -2.301 -4.273 1.00 92.50 94 ILE A O 1
ATOM 708 N N . VAL A 1 95 ? -3.782 -1.497 -6.300 1.00 92.75 95 VAL A N 1
ATOM 709 C CA . VAL A 1 95 ? -5.151 -2.046 -6.299 1.00 92.75 95 VAL A CA 1
ATOM 710 C C . VAL A 1 95 ? -5.123 -3.573 -6.234 1.00 92.75 95 VAL A C 1
ATOM 712 O O . VAL A 1 95 ? -5.865 -4.165 -5.450 1.00 92.75 95 VAL A O 1
ATOM 715 N N . ALA A 1 96 ? -4.248 -4.216 -7.008 1.00 92.25 96 ALA A N 1
ATOM 716 C CA . ALA A 1 96 ? -4.124 -5.668 -7.027 1.00 92.25 96 ALA A CA 1
ATOM 717 C C . ALA A 1 96 ? -3.621 -6.222 -5.682 1.00 92.25 96 ALA A C 1
ATOM 719 O O . ALA A 1 96 ? -4.086 -7.265 -5.223 1.00 92.25 96 ALA A O 1
ATOM 720 N N . VAL A 1 97 ? -2.703 -5.515 -5.021 1.00 92.62 97 VAL A N 1
ATOM 721 C CA . VAL A 1 97 ? -2.213 -5.865 -3.679 1.00 92.62 97 VAL A CA 1
ATOM 722 C C . VAL A 1 97 ? -3.318 -5.715 -2.637 1.00 92.62 97 VAL A C 1
ATOM 724 O O . VAL A 1 97 ? -3.554 -6.643 -1.867 1.00 92.62 97 VAL A O 1
ATOM 727 N N . MET A 1 98 ? -4.050 -4.598 -2.642 1.00 93.12 98 MET A N 1
ATOM 728 C CA . MET A 1 98 ? -5.169 -4.386 -1.717 1.00 93.12 98 MET A CA 1
ATOM 729 C C . MET A 1 98 ? -6.257 -5.453 -1.885 1.00 93.12 98 MET A C 1
ATOM 731 O O . MET A 1 98 ? -6.741 -5.986 -0.887 1.00 93.12 98 MET A O 1
ATOM 735 N N . ALA A 1 99 ? -6.575 -5.838 -3.123 1.00 92.44 99 ALA A N 1
ATOM 736 C CA . ALA A 1 99 ? -7.513 -6.922 -3.398 1.00 92.44 99 ALA A CA 1
ATOM 737 C C . ALA A 1 99 ? -7.025 -8.272 -2.841 1.00 92.44 99 ALA A C 1
ATOM 739 O O . ALA A 1 99 ? -7.814 -8.992 -2.228 1.00 92.44 99 ALA A O 1
ATOM 740 N N . ARG A 1 100 ? -5.728 -8.592 -2.985 1.00 92.12 100 ARG A N 1
ATOM 741 C CA . ARG A 1 100 ? -5.108 -9.809 -2.418 1.00 92.12 100 ARG A CA 1
ATOM 742 C C . ARG A 1 100 ? -5.095 -9.822 -0.887 1.00 92.12 100 ARG A C 1
ATOM 744 O O . ARG A 1 100 ? -5.195 -10.889 -0.296 1.00 92.12 100 ARG A O 1
ATOM 751 N N . LEU A 1 101 ? -5.030 -8.653 -0.249 1.00 88.50 101 LEU A N 1
ATOM 752 C CA . LEU A 1 101 ? -5.203 -8.505 1.202 1.00 88.50 101 LEU A CA 1
ATOM 753 C C . LEU A 1 101 ? -6.676 -8.593 1.654 1.00 88.50 101 LEU A C 1
ATOM 755 O O . LEU A 1 101 ? -6.954 -8.483 2.845 1.00 88.50 101 LEU A O 1
ATOM 759 N N . GLY A 1 102 ? -7.623 -8.777 0.727 1.00 91.38 102 GLY A N 1
ATOM 760 C CA . GLY A 1 102 ? -9.057 -8.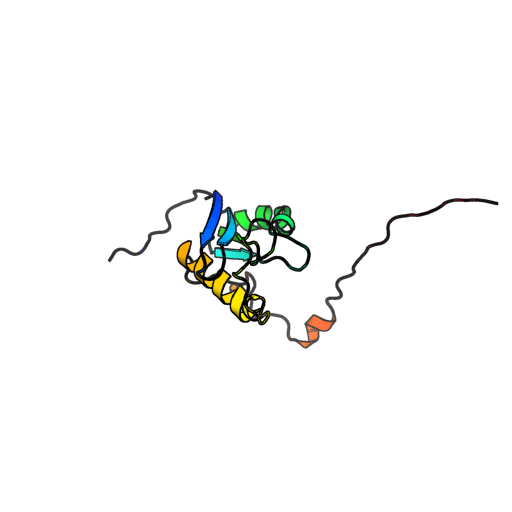874 1.016 1.00 91.38 102 GLY A CA 1
ATOM 761 C C . GLY A 1 102 ? -9.801 -7.534 1.012 1.00 91.38 102 GLY A C 1
ATOM 762 O O . GLY A 1 102 ? -10.986 -7.487 1.341 1.00 91.38 102 GLY A O 1
ATOM 763 N N . PHE A 1 103 ? -9.155 -6.434 0.615 1.00 89.94 103 PHE A N 1
ATOM 764 C CA . PHE A 1 103 ? -9.766 -5.104 0.583 1.00 89.94 103 PHE A CA 1
ATOM 765 C C . PHE A 1 103 ? -10.242 -4.738 -0.825 1.00 89.94 103 PHE A C 1
ATOM 767 O O . PHE A 1 103 ? -9.464 -4.333 -1.683 1.00 89.94 103 PHE A O 1
ATOM 774 N N . GLN A 1 104 ? -11.556 -4.821 -1.049 1.00 86.38 104 GLN A N 1
ATOM 775 C CA . GLN A 1 104 ? -12.183 -4.436 -2.325 1.00 86.38 104 GLN A CA 1
ATOM 776 C C . GLN A 1 104 ? -12.362 -2.918 -2.481 1.00 86.38 104 GLN A C 1
ATOM 778 O O . GLN A 1 104 ? -12.501 -2.403 -3.589 1.00 86.38 104 GLN A O 1
ATOM 783 N N . ARG A 1 105 ? -12.383 -2.187 -1.364 1.00 85.25 105 ARG A N 1
ATOM 784 C CA . ARG A 1 105 ? -12.438 -0.723 -1.318 1.00 85.25 105 ARG A CA 1
ATOM 785 C C . ARG A 1 105 ? -11.565 -0.243 -0.174 1.00 85.25 105 ARG A C 1
ATOM 787 O O . ARG A 1 105 ? -11.643 -0.792 0.918 1.00 85.25 105 ARG A O 1
ATOM 794 N N . CYS A 1 106 ? -10.799 0.810 -0.410 1.00 81.00 106 CYS A N 1
ATOM 795 C CA . CYS A 1 106 ? -10.092 1.569 0.615 1.00 81.00 106 CYS A CA 1
ATOM 796 C C . CYS A 1 106 ? -10.294 3.054 0.322 1.00 81.00 106 CYS A C 1
ATOM 798 O O . CYS A 1 106 ? -10.297 3.456 -0.842 1.00 81.00 106 CYS A O 1
ATOM 800 N N . GLY A 1 107 ? -10.535 3.853 1.357 1.00 73.75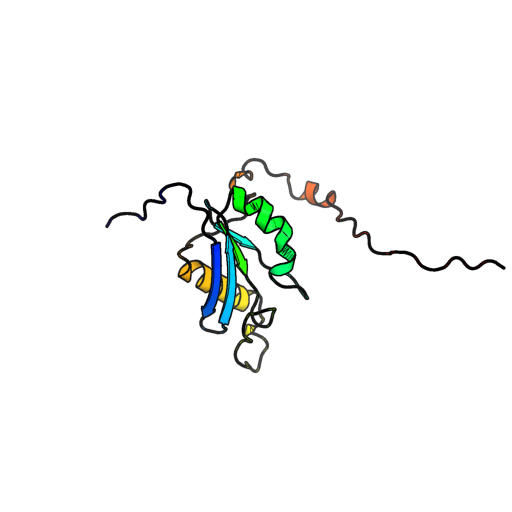 107 GLY A N 1
ATOM 801 C CA . GLY A 1 107 ? -11.075 5.201 1.185 1.00 73.75 107 GLY A CA 1
ATOM 802 C C . GLY A 1 107 ? -10.248 6.282 1.859 1.00 73.75 107 GLY A C 1
ATOM 803 O O . GLY A 1 107 ? -9.550 6.039 2.841 1.00 73.75 107 GLY A O 1
ATOM 804 N N . ASN A 1 108 ? -10.390 7.501 1.344 1.00 52.09 108 ASN A N 1
ATOM 805 C CA . ASN A 1 108 ? -9.939 8.711 2.015 1.00 52.09 108 ASN A CA 1
ATOM 806 C C . ASN A 1 108 ? -10.790 8.903 3.290 1.00 52.09 108 ASN A C 1
ATOM 808 O O . ASN A 1 108 ? -12.020 8.946 3.179 1.00 52.09 108 ASN A O 1
ATOM 812 N N . PRO A 1 109 ? -10.200 9.064 4.490 1.00 52.00 109 PRO A N 1
ATOM 813 C CA . PRO A 1 109 ? -10.953 9.280 5.732 1.00 52.00 109 PRO A CA 1
ATOM 814 C C . PRO A 1 109 ? -11.932 10.462 5.651 1.00 52.00 109 PRO A C 1
ATOM 816 O O . PRO A 1 109 ? -12.912 10.522 6.393 1.00 52.00 109 PRO A O 1
ATOM 819 N N . LEU A 1 110 ? -11.683 11.397 4.728 1.00 45.78 110 LEU A N 1
ATOM 820 C CA . LEU A 1 110 ? -12.483 12.600 4.518 1.00 45.78 110 LEU A CA 1
ATOM 821 C C . LEU A 1 110 ? -13.794 12.359 3.761 1.00 45.78 110 LEU A C 1
ATOM 823 O O . LEU A 1 110 ? -14.691 13.199 3.838 1.00 45.78 110 LEU A O 1
ATOM 827 N N . GLU A 1 111 ? -13.958 11.233 3.066 1.00 45.47 111 GLU A N 1
ATOM 828 C CA . GLU A 1 111 ? -15.132 11.013 2.211 1.00 45.47 111 GLU A CA 1
ATOM 829 C C . GLU A 1 111 ? -16.425 10.869 3.031 1.00 45.47 111 GLU A C 1
ATOM 831 O O . GLU A 1 111 ? -17.478 11.371 2.639 1.00 45.47 111 GLU A O 1
ATOM 836 N N . LYS A 1 112 ? -16.341 10.315 4.250 1.00 40.88 112 LYS A N 1
ATOM 837 C CA . LYS A 1 112 ? -17.497 10.243 5.162 1.00 40.88 112 LYS A CA 1
ATOM 838 C C . LYS A 1 112 ? -17.885 11.597 5.776 1.00 40.88 112 LYS A C 1
ATOM 840 O O . LYS A 1 112 ? -18.993 11.722 6.288 1.00 40.88 112 LYS A O 1
ATOM 845 N N . ARG A 1 113 ? -17.026 12.624 5.689 1.00 44.44 113 ARG A N 1
ATOM 846 C CA . ARG A 1 113 ? -17.304 14.000 6.156 1.00 44.44 113 ARG A CA 1
ATOM 847 C C . ARG A 1 113 ? -17.650 14.961 5.005 1.00 44.44 113 ARG A C 1
ATOM 849 O O . ARG A 1 113 ? -18.046 16.099 5.242 1.00 44.44 113 ARG A O 1
ATOM 856 N N . ALA A 1 114 ? -17.541 14.510 3.754 1.00 42.31 114 ALA A N 1
ATOM 857 C CA . ALA A 1 114 ? -17.618 15.348 2.558 1.00 42.31 114 ALA A CA 1
ATOM 858 C C . ALA A 1 114 ? -19.040 15.697 2.077 1.00 42.31 114 ALA A C 1
ATOM 860 O O . ALA A 1 114 ? -19.178 16.293 1.013 1.00 42.31 114 ALA A O 1
ATOM 861 N N . LYS A 1 115 ? -20.100 15.432 2.857 1.00 40.81 115 LYS A N 1
ATOM 862 C CA . LYS A 1 115 ? -21.393 16.105 2.612 1.00 40.81 115 LYS A CA 1
ATOM 863 C C . LYS A 1 115 ? -21.369 17.592 3.012 1.00 40.81 115 LYS A C 1
ATOM 865 O O . LYS A 1 115 ? -22.286 18.321 2.656 1.00 40.81 115 LYS A O 1
ATOM 870 N N . SER A 1 116 ? -20.308 18.067 3.676 1.00 45.00 116 SER A N 1
ATOM 871 C CA . SER A 1 116 ? -20.114 19.486 4.018 1.00 45.00 116 SER A CA 1
ATOM 872 C C . SER A 1 116 ? -18.635 19.921 3.986 1.00 45.00 116 SER A C 1
ATOM 874 O O . SER A 1 116 ? -18.153 20.589 4.901 1.00 45.00 116 SER A O 1
ATOM 876 N N . GLY A 1 117 ? -17.875 19.496 2.970 1.00 45.56 117 GLY A N 1
ATOM 877 C CA . GLY A 1 117 ? -16.472 19.903 2.801 1.00 45.56 117 GLY A CA 1
ATOM 878 C C . GLY A 1 117 ? -16.321 21.332 2.246 1.00 45.56 117 GLY A C 1
ATOM 879 O O . GLY A 1 117 ? -17.180 21.782 1.483 1.00 45.56 117 GLY A O 1
ATOM 880 N N . PRO A 1 118 ? -15.243 22.064 2.590 1.00 48.19 118 PRO A N 1
ATOM 881 C CA . PRO A 1 118 ? -15.041 23.432 2.124 1.00 48.19 118 PRO A CA 1
ATOM 882 C C . PRO A 1 118 ? -14.813 23.492 0.603 1.00 48.19 118 PRO A C 1
ATOM 884 O O . PRO A 1 118 ? -14.070 22.692 0.021 1.00 48.19 118 PRO A O 1
ATOM 887 N N . ARG A 1 119 ? -15.477 24.461 -0.046 1.00 49.88 119 ARG A N 1
ATOM 888 C CA . ARG A 1 119 ? -15.429 24.702 -1.499 1.00 49.88 119 ARG A CA 1
ATOM 889 C C . ARG A 1 119 ? -13.998 24.957 -1.975 1.00 49.88 119 ARG A C 1
ATOM 891 O O . ARG A 1 119 ? -13.176 25.497 -1.248 1.00 49.88 119 ARG A O 1
ATOM 898 N N . ARG A 1 120 ? -13.721 24.637 -3.243 1.00 42.66 120 ARG A N 1
ATOM 899 C CA . ARG A 1 120 ? -12.410 24.756 -3.922 1.00 42.66 120 ARG A CA 1
ATOM 900 C C . ARG A 1 120 ? -11.693 26.113 -3.728 1.00 42.66 120 ARG A C 1
ATOM 902 O O . ARG A 1 120 ? -10.472 26.158 -3.802 1.00 42.66 120 ARG A O 1
ATOM 909 N N . SER A 1 121 ? -12.419 27.198 -3.446 1.00 40.97 121 SER A N 1
ATOM 910 C CA . SER A 1 121 ? -11.873 28.525 -3.108 1.00 40.97 121 SER A CA 1
ATOM 911 C C . SER A 1 121 ? -11.156 28.586 -1.752 1.00 40.97 121 SER A C 1
ATOM 913 O O . SER A 1 121 ? -10.208 29.349 -1.595 1.00 40.97 121 SER A O 1
ATOM 915 N N . GLU A 1 122 ? -11.564 27.761 -0.791 1.00 38.81 122 GLU A N 1
ATOM 916 C CA . GLU A 1 122 ? -11.022 27.727 0.574 1.00 38.81 122 GLU A CA 1
ATOM 917 C C . GLU A 1 122 ? -9.671 26.994 0.651 1.00 38.81 122 GLU A C 1
ATOM 919 O O . GLU A 1 122 ? -8.882 27.229 1.561 1.00 38.81 122 GLU A O 1
ATOM 924 N N . TRP A 1 123 ? -9.347 26.174 -0.355 1.00 32.09 123 TRP A N 1
ATOM 925 C CA . TRP A 1 123 ? -8.076 25.446 -0.450 1.00 32.09 123 TRP A CA 1
ATOM 926 C C . TRP A 1 123 ? -6.875 26.364 -0.711 1.00 32.09 123 TRP A C 1
ATOM 928 O O . TRP A 1 123 ? -5.751 26.003 -0.381 1.00 32.09 123 TRP A O 1
ATOM 938 N N . LYS A 1 124 ? -7.099 27.577 -1.240 1.00 37.38 124 LYS A N 1
ATOM 939 C CA . LYS A 1 124 ? -6.036 28.577 -1.447 1.00 37.38 124 LYS A CA 1
ATOM 940 C C . LYS A 1 124 ? -5.460 29.135 -0.138 1.00 37.38 124 LYS A C 1
ATOM 942 O O . LYS A 1 124 ? -4.392 29.735 -0.172 1.00 37.38 124 LYS A O 1
ATOM 947 N N . LYS A 1 125 ? -6.145 28.947 0.997 1.00 40.72 125 LYS A N 1
ATOM 948 C CA . LYS A 1 125 ? -5.693 29.414 2.320 1.00 40.72 125 LYS A CA 1
ATOM 949 C C . LYS A 1 125 ? -4.775 28.411 3.031 1.00 40.72 125 LYS A C 1
ATOM 951 O O . LYS A 1 125 ? -4.083 28.791 3.966 1.00 40.72 125 LYS A O 1
ATOM 956 N N . PHE A 1 126 ? -4.737 27.153 2.587 1.00 28.52 126 PHE A N 1
ATOM 957 C CA . PHE A 1 126 ? -3.866 26.123 3.156 1.00 28.52 126 PHE A CA 1
ATOM 958 C C . PHE A 1 126 ? -2.470 26.215 2.522 1.00 28.52 126 PHE A C 1
ATOM 960 O O . PHE A 1 126 ? -2.131 25.491 1.586 1.00 28.52 126 PHE A O 1
ATOM 967 N N . ARG A 1 127 ? -1.665 27.165 3.004 1.00 32.09 127 ARG A N 1
ATOM 968 C CA . ARG A 1 127 ? -0.235 27.245 2.687 1.00 32.09 127 ARG A CA 1
ATOM 969 C C . ARG A 1 127 ? 0.490 26.263 3.608 1.00 32.09 127 ARG A C 1
ATOM 971 O O . ARG A 1 127 ? 0.418 26.400 4.822 1.00 32.09 127 ARG A O 1
ATOM 978 N N . ILE A 1 128 ? 1.144 25.252 3.041 1.00 34.28 128 ILE A N 1
ATOM 979 C CA . ILE A 1 128 ? 2.080 24.409 3.794 1.00 34.28 128 ILE A CA 1
ATOM 980 C C . ILE A 1 128 ? 3.332 25.264 4.004 1.00 34.28 128 ILE A C 1
ATOM 982 O O . ILE A 1 128 ? 4.094 25.480 3.063 1.00 34.28 128 ILE A O 1
ATOM 986 N N . GLU A 1 129 ? 3.500 25.817 5.203 1.00 30.08 129 GLU A N 1
ATOM 987 C CA . GLU A 1 129 ? 4.759 26.435 5.618 1.00 30.08 129 GLU A CA 1
ATOM 988 C C . GLU A 1 129 ? 5.800 25.327 5.786 1.00 30.08 129 GLU A C 1
ATOM 990 O O . GLU A 1 129 ? 5.724 24.486 6.680 1.00 30.08 129 GLU A O 1
ATOM 995 N N . ASN A 1 130 ? 6.726 25.283 4.833 1.00 27.30 130 ASN A N 1
ATOM 996 C CA . ASN A 1 130 ? 7.837 24.350 4.802 1.00 27.30 130 ASN A CA 1
ATOM 997 C C . ASN A 1 130 ? 9.001 25.023 5.539 1.00 27.30 130 ASN A C 1
ATOM 999 O O . ASN A 1 130 ? 9.762 25.772 4.930 1.00 27.30 130 ASN A O 1
ATOM 1003 N N . ASP A 1 131 ? 9.099 24.817 6.851 1.00 34.66 131 ASP A N 1
ATOM 1004 C CA . ASP A 1 131 ? 10.221 25.334 7.635 1.00 34.66 131 ASP A CA 1
ATOM 1005 C C . ASP A 1 131 ? 11.395 24.343 7.585 1.00 34.66 131 ASP A C 1
ATOM 1007 O O . ASP A 1 131 ? 11.383 23.267 8.195 1.00 34.66 131 ASP A O 1
ATOM 1011 N N . GLN A 1 132 ? 12.388 24.689 6.768 1.00 33.53 132 GLN A N 1
ATOM 1012 C CA . GLN A 1 132 ? 13.698 24.052 6.694 1.00 33.53 132 GLN A CA 1
ATOM 1013 C C . GLN A 1 132 ? 14.753 25.136 6.455 1.00 33.53 132 GLN A C 1
ATOM 1015 O O . GLN A 1 132 ? 15.049 25.446 5.309 1.00 33.53 132 GLN A O 1
ATOM 1020 N N . THR A 1 133 ? 15.357 25.651 7.527 1.00 31.77 133 THR A N 1
ATOM 1021 C CA . THR A 1 133 ? 16.813 25.875 7.603 1.00 31.77 133 THR A CA 1
ATOM 1022 C C . THR A 1 133 ? 17.243 26.000 9.063 1.00 31.77 133 THR A C 1
ATOM 1024 O O . THR A 1 133 ? 17.008 27.008 9.724 1.00 31.77 133 THR A O 1
ATOM 1027 N N . SER A 1 134 ? 17.910 24.960 9.556 1.00 32.41 134 SER A N 1
ATOM 1028 C CA . SER A 1 134 ? 18.714 24.984 10.774 1.00 32.41 134 SER A CA 1
ATOM 1029 C C . SER A 1 134 ? 20.040 25.725 10.546 1.00 32.41 134 SER A C 1
ATOM 1031 O O . SER A 1 134 ? 20.749 25.420 9.594 1.00 32.41 134 SER A O 1
ATOM 1033 N N . GLY A 1 135 ? 20.350 26.643 11.466 1.00 32.75 135 GLY A N 1
ATOM 1034 C CA . GLY A 1 135 ? 21.658 27.137 11.928 1.00 32.75 135 GLY A CA 1
ATOM 1035 C C . GLY A 1 135 ? 22.928 26.983 11.079 1.00 32.75 135 GLY A C 1
ATOM 1036 O O . GLY A 1 135 ? 23.401 25.877 10.839 1.00 32.75 135 GLY A O 1
ATOM 1037 N N . ALA A 1 136 ? 23.600 28.115 10.843 1.00 32.56 136 ALA A N 1
ATOM 1038 C CA . ALA A 1 136 ? 25.050 28.176 10.673 1.00 32.56 136 ALA A CA 1
ATOM 1039 C C . ALA A 1 136 ? 25.609 29.533 11.152 1.00 32.56 136 ALA A C 1
ATOM 1041 O O . ALA A 1 136 ? 25.135 30.582 10.732 1.00 32.56 136 ALA A O 1
ATOM 1042 N N . GLY A 1 137 ? 26.642 29.481 12.003 1.00 29.91 137 GLY A N 1
ATOM 1043 C CA . GLY A 1 137 ? 27.739 30.457 12.032 1.00 29.91 137 GLY A CA 1
ATOM 1044 C C . GLY A 1 137 ? 27.564 31.738 12.853 1.00 29.91 137 GLY A C 1
ATOM 1045 O O . GLY A 1 137 ? 27.289 32.799 12.308 1.00 29.91 137 GLY A O 1
ATOM 1046 N N . ARG A 1 138 ? 27.889 31.681 14.152 1.00 37.34 138 ARG A N 1
ATOM 1047 C CA . ARG A 1 138 ? 28.529 32.819 14.831 1.00 37.34 138 ARG A CA 1
ATOM 1048 C C . ARG A 1 138 ? 29.986 32.877 14.371 1.00 37.34 138 ARG A C 1
ATOM 1050 O O . ARG A 1 138 ? 30.721 31.917 14.586 1.00 37.34 138 ARG A O 1
ATOM 1057 N N . THR A 1 139 ? 30.429 34.002 13.827 1.00 32.25 139 THR A N 1
ATOM 1058 C CA . THR A 1 139 ? 31.836 34.421 13.896 1.00 32.25 139 THR A CA 1
ATOM 1059 C C . THR A 1 139 ? 31.855 35.941 13.976 1.00 32.25 139 THR A C 1
ATOM 1061 O O . THR A 1 139 ? 31.324 36.620 13.106 1.00 32.25 139 THR A O 1
ATOM 1064 N N . ALA A 1 140 ? 32.391 36.446 15.082 1.00 34.16 140 ALA A N 1
ATOM 1065 C CA . ALA A 1 140 ? 32.753 37.839 15.264 1.00 34.16 140 ALA A CA 1
ATOM 1066 C C . ALA A 1 140 ? 34.199 38.005 14.787 1.00 34.16 140 ALA A C 1
ATOM 1068 O O . ALA A 1 140 ? 35.050 37.238 15.237 1.00 34.16 140 ALA A O 1
ATOM 1069 N N . MET A 1 141 ? 34.456 38.949 13.884 1.00 35.16 141 MET A N 1
ATOM 1070 C CA . MET A 1 141 ? 35.270 40.152 14.114 1.00 35.16 141 MET A CA 1
ATOM 1071 C C . MET A 1 141 ? 35.209 41.041 12.871 1.00 35.16 141 MET A C 1
ATOM 1073 O O . MET A 1 141 ? 35.185 40.474 11.757 1.00 35.16 141 MET A O 1
#

pLDDT: mean 72.24, std 24.18, range [27.3, 95.81]

Foldseek 3Di:
DDDPPQDDDDWDWDWDFDDLPQWTKIKTWTADEAEAEDEDDPPDALVVCVVVRVVCRPHHGYMRIGFAPHDPMHHGDDDPDCPCVPPVNRVSSVCSVCVVVVHNDHDDPCPVVPVDDDDPVCVVVPDDPDDDDDDDDDDDD